Protein AF-0000000077468345 (afdb_homodimer)

pLDDT: mean 98.32, std 1.25, range [89.12, 98.94]

Structure (mmCIF, N/CA/C/O backbone):
data_AF-0000000077468345-model_v1
#
loop_
_entity.id
_entity.type
_entity.pdbx_description
1 polymer 'Metal homeostasis factor ATX1'
#
loop_
_atom_site.group_PDB
_atom_site.id
_atom_site.type_symbol
_atom_site.label_atom_id
_atom_site.label_alt_id
_atom_site.label_comp_id
_atom_site.label_asym_id
_atom_site.label_entity_id
_atom_site.label_seq_id
_atom_site.pdbx_PDB_ins_code
_atom_site.Cartn_x
_atom_site.Cartn_y
_atom_site.Cartn_z
_atom_site.occupancy
_atom_site.B_iso_or_equiv
_atom_site.auth_seq_id
_atom_site.auth_comp_id
_atom_site.auth_asym_id
_atom_site.auth_atom_id
_atom_site.pdbx_PDB_model_num
ATOM 1 N N . MET A 1 1 ? -8.336 -18.734 -19.656 1 89.19 1 MET A N 1
ATOM 2 C CA . MET A 1 1 ? -7.188 -19.359 -19 1 89.19 1 MET A CA 1
ATOM 3 C C . MET A 1 1 ? -6.699 -18.5 -17.844 1 89.19 1 MET A C 1
ATOM 5 O O . MET A 1 1 ? -7.016 -17.312 -17.75 1 89.19 1 MET A O 1
ATOM 9 N N . THR A 1 2 ? -6.125 -19.219 -16.734 1 97.12 2 THR A N 1
ATOM 10 C CA . THR A 1 2 ? -5.656 -18.469 -15.578 1 97.12 2 THR A CA 1
ATOM 11 C C . THR A 1 2 ? -4.133 -18.469 -15.523 1 97.12 2 THR A C 1
ATOM 13 O O . THR A 1 2 ? -3.477 -19.25 -16.203 1 97.12 2 THR A O 1
ATOM 16 N N . HIS A 1 3 ? -3.605 -17.484 -14.898 1 98.75 3 HIS A N 1
ATOM 17 C CA . HIS A 1 3 ? -2.186 -17.391 -14.578 1 98.75 3 HIS A CA 1
ATOM 18 C C . HIS A 1 3 ? -1.956 -17.531 -13.07 1 98.75 3 HIS A C 1
ATOM 20 O O . HIS A 1 3 ? -2.85 -17.234 -12.273 1 98.75 3 HIS A O 1
ATOM 26 N N . THR A 1 4 ? -0.751 -17.984 -12.75 1 98.94 4 THR A N 1
ATOM 27 C CA . THR A 1 4 ? -0.306 -17.969 -11.359 1 98.94 4 THR A CA 1
ATOM 28 C C . THR A 1 4 ? 0.901 -17.047 -11.188 1 98.94 4 THR A C 1
ATOM 30 O O . THR A 1 4 ? 1.918 -17.219 -11.859 1 98.94 4 THR A O 1
ATOM 33 N N . TYR A 1 5 ? 0.759 -16.141 -10.328 1 98.94 5 TYR A N 1
ATOM 34 C CA . TYR A 1 5 ? 1.854 -15.242 -9.969 1 98.94 5 TYR A CA 1
ATOM 35 C C . TYR A 1 5 ? 2.291 -15.469 -8.523 1 98.94 5 TYR A C 1
ATOM 37 O O . TYR A 1 5 ? 1.455 -15.68 -7.645 1 98.94 5 TYR A O 1
ATOM 45 N N . LYS A 1 6 ? 3.588 -15.414 -8.273 1 98.94 6 LYS A N 1
ATOM 46 C CA . LYS A 1 6 ? 4.141 -15.539 -6.926 1 98.94 6 LYS A CA 1
ATOM 47 C C . LYS A 1 6 ? 5.156 -14.438 -6.648 1 98.94 6 LYS A C 1
ATOM 49 O O . LYS A 1 6 ? 6.07 -14.211 -7.445 1 98.94 6 LYS A O 1
ATOM 54 N N . PHE A 1 7 ? 4.957 -13.781 -5.562 1 98.94 7 PHE A N 1
ATOM 55 C CA . PHE A 1 7 ? 5.879 -12.727 -5.164 1 98.94 7 PHE A CA 1
ATOM 56 C C . PHE A 1 7 ? 6.453 -13 -3.781 1 98.94 7 PHE A C 1
ATOM 58 O O . PHE A 1 7 ? 5.734 -13.445 -2.883 1 98.94 7 PHE A O 1
ATOM 65 N N . ASN A 1 8 ? 7.715 -12.781 -3.639 1 98.94 8 ASN A N 1
ATOM 66 C CA . ASN A 1 8 ? 8.328 -12.641 -2.322 1 98.94 8 ASN A CA 1
ATOM 67 C C . ASN A 1 8 ? 8.297 -11.195 -1.841 1 98.94 8 ASN A C 1
ATOM 69 O O . ASN A 1 8 ? 8.883 -10.312 -2.469 1 98.94 8 ASN A O 1
ATOM 73 N N . VAL A 1 9 ? 7.52 -10.992 -0.773 1 98.88 9 VAL A N 1
ATOM 74 C CA . VAL A 1 9 ? 7.27 -9.641 -0.282 1 98.88 9 VAL A CA 1
ATOM 75 C C . VAL A 1 9 ? 7.695 -9.531 1.181 1 98.88 9 VAL A C 1
ATOM 77 O O . VAL A 1 9 ? 7.375 -10.406 1.99 1 98.88 9 VAL A O 1
ATOM 80 N N . ALA A 1 10 ? 8.5 -8.5 1.511 1 98.5 10 ALA A N 1
ATOM 81 C CA . ALA A 1 10 ? 8.898 -8.281 2.896 1 98.5 10 ALA A CA 1
ATOM 82 C C . ALA A 1 10 ? 7.73 -7.781 3.738 1 98.5 10 ALA A C 1
ATOM 84 O O . ALA A 1 10 ? 7.191 -6.699 3.488 1 98.5 10 ALA A O 1
ATOM 85 N N . MET A 1 11 ? 7.332 -8.633 4.758 1 97.25 11 MET A N 1
ATOM 86 C CA . MET A 1 11 ? 6.281 -8.289 5.707 1 97.25 11 MET A CA 1
ATOM 87 C C . MET A 1 11 ? 6.75 -8.516 7.141 1 97.25 11 MET A C 1
ATOM 89 O O . MET A 1 11 ? 7.457 -9.484 7.426 1 97.25 11 MET A O 1
ATOM 93 N N . SER A 1 12 ? 6.332 -7.586 7.961 1 95.44 12 SER A N 1
ATOM 94 C CA . SER A 1 12 ? 6.855 -7.711 9.312 1 95.44 12 SER A CA 1
ATOM 95 C C . SER A 1 12 ? 5.754 -8.094 10.297 1 95.44 12 SER A C 1
ATOM 97 O O . SER A 1 12 ? 6.035 -8.445 11.445 1 95.44 12 SER A O 1
ATOM 99 N N . CYS A 1 13 ? 4.527 -8.086 9.867 1 96.75 13 CYS A N 1
ATOM 100 C CA . CYS A 1 13 ? 3.428 -8.352 10.789 1 96.75 13 CYS A CA 1
ATOM 101 C C . CYS A 1 13 ? 2.162 -8.734 10.023 1 96.75 13 CYS A C 1
ATOM 103 O O . CYS A 1 13 ? 2.139 -8.703 8.797 1 96.75 13 CYS A O 1
ATOM 105 N N . GLY A 1 14 ? 1.103 -9.008 10.891 1 96.56 14 GLY A N 1
ATOM 106 C CA . GLY A 1 14 ? -0.184 -9.336 10.297 1 96.56 14 GLY A CA 1
ATOM 107 C C . GLY A 1 14 ? -0.825 -8.164 9.578 1 96.56 14 GLY A C 1
ATOM 108 O O . GLY A 1 14 ? -1.568 -8.352 8.617 1 96.56 14 GLY A O 1
ATOM 109 N N . GLY A 1 15 ? -0.534 -7.012 10.062 1 96.19 15 GLY A N 1
ATOM 110 C CA . GLY A 1 15 ? -1.03 -5.824 9.391 1 96.19 15 GLY A CA 1
ATOM 111 C C . GLY A 1 15 ? -0.511 -5.676 7.973 1 96.19 15 GLY A C 1
ATOM 112 O O . GLY A 1 15 ? -1.253 -5.285 7.074 1 96.19 15 GLY A O 1
ATOM 113 N N . CYS A 1 16 ? 0.701 -5.992 7.777 1 97 16 CYS A N 1
ATOM 114 C CA . CYS A 1 16 ? 1.317 -5.918 6.457 1 97 16 CYS A CA 1
ATOM 115 C C . CYS A 1 16 ? 0.686 -6.926 5.504 1 97 16 CYS A C 1
ATOM 117 O O . CYS A 1 16 ? 0.331 -6.578 4.375 1 97 16 CYS A O 1
ATOM 119 N N . SER A 1 17 ? 0.569 -8.164 6.02 1 97.88 17 SER A N 1
ATOM 120 C CA . SER A 1 17 ? -0.074 -9.156 5.168 1 97.88 17 SER A CA 1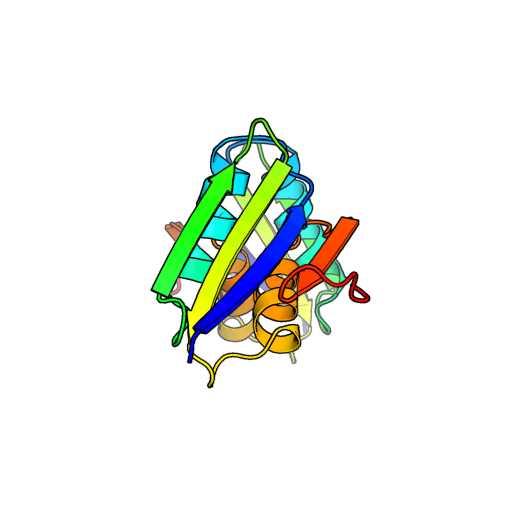
ATOM 121 C C . SER A 1 17 ? -1.534 -8.805 4.906 1 97.88 17 SER A C 1
ATOM 123 O O . SER A 1 17 ? -2.035 -8.984 3.795 1 97.88 17 SER A O 1
ATOM 125 N N . GLY A 1 18 ? -2.189 -8.281 5.906 1 97.56 18 GLY A N 1
ATOM 126 C CA . GLY A 1 18 ? -3.557 -7.816 5.727 1 97.56 18 GLY A CA 1
ATOM 127 C C . GLY A 1 18 ? -3.682 -6.73 4.672 1 97.56 18 GLY A C 1
ATOM 128 O O . GLY A 1 18 ? -4.637 -6.727 3.893 1 97.56 18 GLY A O 1
ATOM 129 N N . ALA A 1 19 ? -2.703 -5.863 4.656 1 97.81 19 ALA A N 1
ATOM 130 C CA . ALA A 1 19 ? -2.672 -4.793 3.662 1 97.81 19 ALA A CA 1
ATOM 131 C C . ALA A 1 19 ? -2.615 -5.359 2.246 1 97.81 19 ALA A C 1
ATOM 133 O O . ALA A 1 19 ? -3.391 -4.949 1.377 1 97.81 19 ALA A O 1
ATOM 134 N N . ILE A 1 20 ? -1.756 -6.305 1.982 1 98.62 20 ILE A N 1
ATOM 135 C CA . ILE A 1 20 ? -1.619 -6.934 0.672 1 98.62 20 ILE A CA 1
ATOM 136 C C . ILE A 1 20 ? -2.922 -7.637 0.298 1 98.62 20 ILE A C 1
ATOM 138 O O . ILE A 1 20 ? -3.396 -7.516 -0.834 1 98.62 20 ILE A O 1
ATOM 142 N N . GLU A 1 21 ? -3.523 -8.32 1.262 1 98.69 21 GLU A N 1
ATOM 143 C CA . GLU A 1 21 ? -4.785 -9 0.995 1 98.69 21 GLU A CA 1
ATOM 144 C C . GLU A 1 21 ? -5.879 -8.008 0.602 1 98.69 21 GLU A C 1
ATOM 146 O O . GLU A 1 21 ? -6.648 -8.266 -0.328 1 98.69 21 GLU A O 1
ATOM 151 N N . ARG A 1 22 ? -5.953 -6.93 1.29 1 98 22 ARG A N 1
ATOM 152 C CA . ARG A 1 22 ? -6.984 -5.934 1.011 1 98 22 ARG A CA 1
ATOM 153 C C . ARG A 1 22 ? -6.832 -5.367 -0.396 1 98 22 ARG A C 1
ATOM 155 O O . ARG A 1 22 ? -7.824 -5.137 -1.09 1 98 22 ARG A O 1
ATOM 162 N N . VAL A 1 23 ? -5.609 -5.113 -0.832 1 98.5 23 VAL A N 1
ATOM 163 C CA . VAL A 1 23 ? -5.391 -4.574 -2.168 1 98.5 23 VAL A CA 1
ATOM 164 C C . VAL A 1 23 ? -5.719 -5.633 -3.217 1 98.5 23 VAL A C 1
ATOM 166 O O . VAL A 1 23 ? -6.289 -5.32 -4.266 1 98.5 23 VAL A O 1
ATOM 169 N N . LEU A 1 24 ? -5.398 -6.918 -2.957 1 98.81 24 LEU A N 1
ATOM 170 C CA . LEU A 1 24 ? -5.672 -7.992 -3.904 1 98.81 24 LEU A CA 1
ATOM 171 C C . LEU A 1 24 ? -7.172 -8.266 -4 1 98.81 24 LEU A C 1
ATOM 173 O O . LEU A 1 24 ? -7.68 -8.586 -5.074 1 98.81 24 LEU A O 1
ATOM 177 N N . LYS A 1 25 ? -7.824 -8.117 -2.848 1 98.31 25 LYS A N 1
ATOM 178 C CA . LYS A 1 25 ? -9.266 -8.359 -2.797 1 98.31 25 LYS A CA 1
ATOM 179 C C . LYS A 1 25 ? -10.016 -7.398 -3.717 1 98.31 25 LYS A C 1
ATOM 181 O O . LYS A 1 25 ? -11.055 -7.746 -4.27 1 98.31 25 LYS A O 1
ATOM 186 N N . LYS A 1 26 ? -9.445 -6.25 -3.967 1 97.75 26 LYS A N 1
ATOM 187 C CA . LYS A 1 26 ? -10.102 -5.211 -4.758 1 97.75 26 LYS A CA 1
ATOM 188 C C . LYS A 1 26 ? -9.648 -5.262 -6.211 1 97.75 26 LYS A C 1
ATOM 190 O O . LYS A 1 26 ? -10.164 -4.52 -7.055 1 97.75 26 LYS A O 1
ATOM 195 N N . LEU A 1 27 ? -8.758 -6.008 -6.52 1 98.5 27 LEU A N 1
ATOM 196 C CA . LEU A 1 27 ? -8.172 -6.027 -7.855 1 98.5 27 LEU A CA 1
ATOM 197 C C . LEU A 1 27 ? -8.953 -6.953 -8.781 1 98.5 27 LEU A C 1
ATOM 199 O O . LEU A 1 27 ? -9.008 -8.164 -8.555 1 98.5 27 LEU A O 1
ATOM 203 N N . GLU A 1 28 ? -9.492 -6.375 -9.82 1 98.56 28 GLU A N 1
ATOM 204 C CA . GLU A 1 28 ? -10.234 -7.156 -10.812 1 98.56 28 GLU A CA 1
ATOM 205 C C . GLU A 1 28 ? -9.336 -8.195 -11.477 1 98.56 28 GLU A C 1
ATOM 207 O O . GLU A 1 28 ? -8.188 -7.906 -11.82 1 98.56 28 GLU A O 1
ATOM 212 N N . GLY A 1 29 ? -9.883 -9.406 -11.664 1 98.81 29 GLY A N 1
ATOM 213 C CA . GLY A 1 29 ? -9.156 -10.461 -12.359 1 98.81 29 GLY A CA 1
ATOM 214 C C . GLY A 1 29 ? -8.445 -11.414 -11.414 1 98.81 29 GLY A C 1
ATOM 215 O O . GLY A 1 29 ? -7.918 -12.438 -11.844 1 98.81 29 GLY A O 1
ATOM 216 N N . VAL A 1 30 ? -8.391 -11.078 -10.117 1 98.94 30 VAL A N 1
ATOM 217 C CA . VAL A 1 30 ? -7.855 -12.023 -9.141 1 98.94 30 VAL A CA 1
ATOM 218 C C . VAL A 1 30 ? -8.891 -13.109 -8.852 1 98.94 30 VAL A C 1
ATOM 220 O O . VAL A 1 30 ? -9.992 -12.812 -8.383 1 98.94 30 VAL A O 1
ATOM 223 N N . GLU A 1 31 ? -8.578 -14.258 -9.086 1 98.81 31 GLU A N 1
ATOM 224 C CA . GLU A 1 31 ? -9.484 -15.375 -8.828 1 98.81 31 GLU A CA 1
ATOM 225 C C . GLU A 1 31 ? 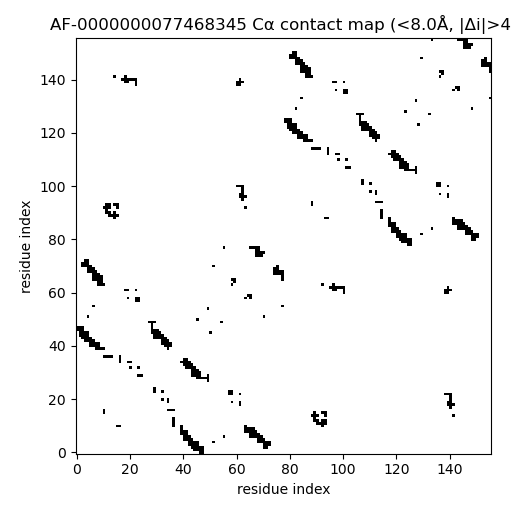-9.328 -15.891 -7.402 1 98.81 31 GLU A C 1
ATOM 227 O O . GLU A 1 31 ? -10.312 -16.266 -6.766 1 98.81 31 GLU A O 1
ATOM 232 N N . SER A 1 32 ? -8.148 -15.984 -6.965 1 98.88 32 SER A N 1
ATOM 233 C CA . SER A 1 32 ? -7.809 -16.344 -5.594 1 98.88 32 SER A CA 1
ATOM 234 C C . SER A 1 32 ? -6.398 -15.883 -5.234 1 98.88 32 SER A C 1
ATOM 236 O O . SER A 1 32 ? -5.617 -15.516 -6.113 1 98.88 32 SER A O 1
ATOM 238 N N . TYR A 1 33 ? -6.168 -15.859 -3.957 1 98.94 33 TYR A N 1
ATOM 239 C CA . TYR A 1 33 ? -4.824 -15.539 -3.498 1 98.94 33 TYR A CA 1
ATOM 240 C C . TYR A 1 33 ? -4.523 -16.219 -2.164 1 98.94 33 TYR A C 1
ATOM 242 O O . TYR A 1 33 ? -5.441 -16.609 -1.445 1 98.94 33 TYR A O 1
ATOM 250 N N . ASN A 1 34 ? -3.232 -16.359 -1.938 1 98.94 34 ASN A N 1
ATOM 251 C CA . ASN A 1 34 ? -2.676 -16.812 -0.667 1 98.94 34 ASN A CA 1
ATOM 252 C C . ASN A 1 34 ? -1.488 -15.953 -0.24 1 98.94 34 ASN A C 1
ATOM 254 O O . ASN A 1 34 ? -0.432 -15.984 -0.874 1 98.94 34 ASN A O 1
ATOM 258 N N . VAL A 1 35 ? -1.729 -15.203 0.826 1 98.94 35 VAL A N 1
ATOM 259 C CA . VAL A 1 35 ? -0.664 -14.383 1.392 1 98.94 35 VAL A CA 1
ATOM 260 C C . VAL A 1 35 ? -0.139 -15.023 2.672 1 98.94 35 VAL A C 1
ATOM 262 O O . VAL A 1 35 ? -0.911 -15.32 3.59 1 98.94 35 VAL A O 1
ATOM 265 N N . SER A 1 36 ? 1.145 -15.203 2.684 1 98.88 36 SER A N 1
ATOM 266 C CA . SER A 1 36 ? 1.735 -15.898 3.822 1 98.88 36 SER A CA 1
ATOM 267 C C . SER A 1 36 ? 2.787 -15.039 4.512 1 98.88 36 SER A C 1
ATOM 269 O O . SER A 1 36 ? 3.85 -14.773 3.945 1 98.88 36 SER A O 1
ATOM 271 N N . LEU A 1 37 ? 2.426 -14.617 5.75 1 98.19 37 LEU A N 1
ATOM 272 C CA . LEU A 1 37 ? 3.402 -13.898 6.559 1 98.19 37 LEU A CA 1
ATOM 273 C C . LEU A 1 37 ? 4.602 -14.781 6.883 1 98.19 37 LEU A C 1
ATOM 275 O O . LEU A 1 37 ? 5.746 -14.344 6.793 1 98.19 37 LEU A O 1
ATOM 279 N N . GLU A 1 38 ? 4.375 -15.984 7.195 1 98.25 38 GLU A N 1
ATOM 280 C CA . GLU A 1 38 ? 5.41 -16.953 7.566 1 98.25 38 GLU A CA 1
ATOM 281 C C . GLU A 1 38 ? 6.41 -17.141 6.43 1 98.25 38 GLU A C 1
ATOM 283 O O . GLU A 1 38 ? 7.621 -17.109 6.648 1 98.25 38 GLU A O 1
ATOM 288 N N . ASN A 1 39 ? 5.871 -17.234 5.242 1 98.69 39 ASN A N 1
ATOM 289 C CA . ASN A 1 39 ? 6.723 -17.547 4.098 1 98.69 39 ASN A CA 1
ATOM 290 C C . ASN A 1 39 ? 7.105 -16.281 3.336 1 98.69 39 ASN A C 1
ATOM 292 O O . ASN A 1 39 ? 7.871 -16.328 2.371 1 98.69 39 ASN A O 1
ATOM 296 N N . GLN A 1 40 ? 6.535 -15.172 3.762 1 98.81 40 GLN A N 1
ATOM 297 C CA . GLN A 1 40 ? 6.801 -13.883 3.141 1 98.81 40 GLN A CA 1
ATOM 298 C C . GLN A 1 40 ? 6.449 -13.898 1.656 1 98.81 40 GLN A C 1
ATOM 300 O O . GLN A 1 40 ? 7.219 -13.414 0.825 1 98.81 40 GLN A O 1
ATOM 305 N N . THR A 1 41 ? 5.293 -14.555 1.354 1 98.94 41 THR A N 1
ATOM 306 C CA . THR A 1 41 ? 4.906 -14.688 -0.047 1 98.94 41 THR A CA 1
ATOM 307 C C . THR A 1 41 ? 3.457 -14.25 -0.252 1 98.94 41 THR A C 1
ATOM 309 O O . THR A 1 41 ? 2.666 -14.242 0.694 1 98.94 41 THR A O 1
ATOM 312 N N . ALA A 1 42 ? 3.197 -13.828 -1.47 1 98.94 42 ALA A N 1
ATOM 313 C CA . ALA A 1 42 ? 1.853 -13.672 -2.02 1 98.94 42 ALA A CA 1
ATOM 314 C C . ALA A 1 42 ? 1.701 -14.445 -3.326 1 98.94 42 ALA A C 1
ATOM 316 O O . ALA A 1 42 ? 2.418 -14.188 -4.293 1 98.94 42 ALA A O 1
ATOM 317 N N . GLU A 1 43 ? 0.809 -15.406 -3.338 1 98.94 43 GLU A N 1
ATOM 318 C CA . GLU A 1 43 ? 0.49 -16.188 -4.531 1 98.94 43 GLU A CA 1
ATOM 319 C C . GLU A 1 43 ? -0.901 -15.844 -5.055 1 98.94 43 GLU A C 1
ATOM 321 O O . GLU A 1 43 ? -1.872 -15.836 -4.297 1 98.94 43 GLU A O 1
ATOM 326 N N . ILE A 1 44 ? -0.942 -15.617 -6.316 1 98.94 44 ILE A N 1
ATOM 327 C CA . ILE A 1 44 ? -2.176 -15.117 -6.914 1 98.94 44 ILE A CA 1
ATOM 328 C C . ILE A 1 44 ? -2.555 -15.992 -8.109 1 98.94 44 ILE A C 1
ATOM 330 O O . ILE A 1 44 ? -1.712 -16.297 -8.961 1 98.94 44 ILE A O 1
ATOM 334 N N . VAL A 1 45 ? -3.752 -16.469 -8.141 1 98.94 45 VAL A N 1
ATOM 335 C CA . VAL A 1 45 ? -4.359 -17 -9.359 1 98.94 45 VAL A CA 1
ATOM 336 C C . VAL A 1 45 ? -5.125 -15.883 -10.078 1 98.94 45 VAL A C 1
ATOM 338 O O . VAL A 1 45 ? -6.047 -15.289 -9.516 1 98.94 45 VAL A O 1
ATOM 341 N N . ALA A 1 46 ? -4.723 -15.633 -11.273 1 98.88 46 ALA A N 1
ATOM 342 C CA . ALA A 1 46 ? -5.207 -14.469 -12.016 1 98.88 46 ALA A CA 1
ATOM 343 C C . ALA A 1 46 ? -5.895 -14.883 -13.305 1 98.88 46 ALA A C 1
ATOM 345 O O . ALA A 1 46 ? -5.445 -15.805 -13.992 1 98.88 46 ALA A O 1
ATOM 346 N N . ALA A 1 47 ? -6.984 -14.188 -13.602 1 98.88 47 ALA A N 1
ATOM 347 C CA . ALA A 1 47 ? -7.594 -14.336 -14.922 1 98.88 47 ALA A CA 1
ATOM 348 C C . ALA A 1 47 ? -6.605 -13.953 -16.031 1 98.88 47 ALA A C 1
ATOM 350 O O . ALA A 1 47 ? -5.656 -13.211 -15.789 1 98.88 47 ALA A O 1
ATOM 351 N N . ASP A 1 48 ? -6.852 -14.5 -17.25 1 98.19 48 ASP A N 1
ATOM 352 C CA . ASP A 1 48 ? -5.973 -14.258 -18.391 1 98.19 48 ASP A CA 1
ATOM 353 C C . ASP A 1 48 ? -5.824 -12.766 -18.672 1 98.19 48 ASP A C 1
ATOM 355 O O . ASP A 1 48 ? -4.77 -12.32 -19.125 1 98.19 48 ASP A O 1
ATOM 359 N N . SER A 1 49 ? -6.777 -12.008 -18.312 1 98.25 49 SER A N 1
ATOM 360 C CA . SER A 1 49 ? -6.82 -10.578 -18.625 1 98.25 49 SER A CA 1
ATOM 361 C C . SER A 1 49 ? -5.988 -9.773 -17.625 1 98.25 49 SER A C 1
ATOM 363 O O . SER A 1 49 ? -5.688 -8.602 -17.859 1 98.25 49 SER A O 1
ATOM 365 N N . LEU A 1 50 ? -5.648 -10.352 -16.516 1 98.75 50 LEU A N 1
ATOM 366 C CA . LEU A 1 50 ? -4.863 -9.672 -15.492 1 98.75 50 LEU A CA 1
ATOM 367 C C . LEU A 1 50 ? -3.387 -10.047 -15.609 1 98.75 50 LEU A C 1
ATOM 369 O O . LEU A 1 50 ? -2.988 -11.141 -15.211 1 98.75 50 LEU A O 1
ATOM 373 N N . ASP A 1 51 ? -2.586 -9.133 -16.047 1 98.62 51 ASP A N 1
ATOM 374 C CA . ASP A 1 51 ? -1.207 -9.492 -16.359 1 98.62 51 ASP A CA 1
ATOM 375 C C . ASP A 1 51 ? -0.309 -9.336 -15.125 1 98.62 51 ASP A C 1
ATOM 377 O O . ASP A 1 51 ? -0.701 -8.719 -14.141 1 98.62 51 ASP A O 1
ATOM 381 N N . TYR A 1 52 ? 0.862 -9.867 -15.195 1 98.94 52 TYR A N 1
ATOM 382 C CA . TYR A 1 52 ? 1.872 -9.93 -14.148 1 98.94 52 TYR A CA 1
ATOM 383 C C . TYR A 1 52 ? 2.264 -8.531 -13.688 1 98.94 52 TYR A C 1
ATOM 385 O O . TYR A 1 52 ? 2.312 -8.258 -12.484 1 98.94 52 TYR A O 1
ATOM 393 N N . ALA A 1 53 ? 2.539 -7.637 -14.562 1 98.88 53 ALA A N 1
ATOM 394 C CA . ALA A 1 53 ? 3.023 -6.293 -14.258 1 98.88 53 ALA A CA 1
ATOM 395 C C . ALA A 1 53 ? 1.992 -5.508 -13.453 1 98.88 53 ALA A C 1
ATOM 397 O O . ALA A 1 53 ? 2.35 -4.746 -12.555 1 98.88 53 ALA A O 1
ATOM 398 N N . THR A 1 54 ? 0.774 -5.691 -13.75 1 98.88 54 THR A N 1
ATOM 399 C CA . THR A 1 54 ? -0.291 -4.996 -13.031 1 98.88 54 THR A CA 1
ATOM 400 C C . THR A 1 54 ? -0.335 -5.43 -11.57 1 98.88 54 THR A C 1
ATOM 402 O O . THR A 1 54 ? -0.432 -4.59 -10.672 1 98.88 54 THR A O 1
ATOM 405 N N . VAL A 1 55 ? -0.247 -6.762 -11.266 1 98.94 55 VAL A N 1
ATOM 406 C CA . VAL A 1 55 ? -0.289 -7.277 -9.906 1 98.94 55 VAL A CA 1
ATOM 407 C C . VAL A 1 55 ? 0.948 -6.812 -9.141 1 98.94 55 VAL A C 1
ATOM 409 O O . VAL A 1 55 ? 0.847 -6.379 -7.988 1 98.94 55 VAL A O 1
ATOM 412 N N . LEU A 1 56 ? 2.066 -6.867 -9.844 1 98.94 56 LEU A N 1
ATOM 413 C CA . LEU A 1 56 ? 3.305 -6.395 -9.234 1 98.94 56 LEU A CA 1
ATOM 414 C C . LEU A 1 56 ? 3.178 -4.938 -8.805 1 98.94 56 LEU A C 1
ATOM 416 O O . LEU A 1 56 ? 3.502 -4.59 -7.664 1 98.94 56 LEU A O 1
ATOM 420 N N . GLU A 1 57 ? 2.701 -4.129 -9.719 1 98.56 57 GLU A N 1
ATOM 421 C CA . GLU A 1 57 ? 2.562 -2.707 -9.422 1 98.56 57 GLU A CA 1
ATOM 422 C C . GLU A 1 57 ? 1.609 -2.473 -8.258 1 98.56 57 GLU A C 1
ATOM 424 O O . GLU A 1 57 ? 1.87 -1.632 -7.395 1 98.56 57 GLU A O 1
ATOM 429 N N . LYS A 1 58 ? 0.501 -3.25 -8.211 1 98.62 58 LYS A N 1
ATOM 430 C CA . LYS A 1 58 ? -0.476 -3.111 -7.137 1 98.62 58 LYS A CA 1
ATOM 431 C C . LYS A 1 58 ? 0.145 -3.443 -5.781 1 98.62 58 LYS A C 1
ATOM 433 O O . LYS A 1 58 ? -0.115 -2.762 -4.789 1 98.62 58 LYS A O 1
ATOM 438 N N . ILE A 1 59 ? 0.962 -4.398 -5.777 1 98.81 59 ILE A N 1
ATOM 439 C CA . ILE A 1 59 ? 1.606 -4.793 -4.531 1 98.81 59 ILE A CA 1
ATOM 440 C C . ILE A 1 59 ? 2.672 -3.766 -4.152 1 98.81 59 ILE A C 1
ATOM 442 O O . ILE A 1 59 ? 2.775 -3.367 -2.99 1 98.81 59 ILE A O 1
ATOM 446 N N . LYS A 1 60 ? 3.398 -3.266 -5.117 1 98.5 60 LYS A N 1
ATOM 447 C CA . LYS A 1 60 ? 4.422 -2.264 -4.84 1 98.5 60 LYS A CA 1
ATOM 448 C C . LYS A 1 60 ? 3.803 -0.976 -4.305 1 98.5 60 LYS A C 1
ATOM 450 O O . LYS A 1 60 ? 4.402 -0.292 -3.473 1 98.5 60 LYS A O 1
ATOM 455 N N . LYS A 1 61 ? 2.643 -0.746 -4.758 1 97.94 61 LYS A N 1
ATOM 456 C CA . LYS A 1 61 ? 1.959 0.475 -4.344 1 97.94 61 LYS A CA 1
ATOM 457 C C . LYS A 1 61 ? 1.605 0.43 -2.859 1 97.94 61 LYS A C 1
ATOM 459 O O . LYS A 1 61 ? 1.329 1.466 -2.25 1 97.94 61 LYS A O 1
ATOM 464 N N . THR A 1 62 ? 1.626 -0.739 -2.238 1 98.25 62 THR A N 1
ATOM 465 C CA . THR A 1 62 ? 1.391 -0.844 -0.803 1 98.25 62 THR A CA 1
ATOM 466 C C . THR A 1 62 ? 2.578 -0.296 -0.019 1 98.25 62 THR A C 1
ATOM 468 O O . THR A 1 62 ? 2.494 -0.108 1.196 1 98.25 62 THR A O 1
ATOM 471 N N . GLY A 1 63 ? 3.701 -0.054 -0.732 1 98.06 63 GLY A N 1
ATOM 472 C CA . GLY A 1 63 ? 4.898 0.438 -0.07 1 98.06 63 GLY A CA 1
ATOM 473 C C . GLY A 1 63 ? 5.805 -0.672 0.428 1 98.06 63 GLY A C 1
ATOM 474 O O . GLY A 1 63 ? 6.887 -0.409 0.953 1 98.06 63 GLY A O 1
ATOM 475 N N . LYS A 1 64 ? 5.438 -1.897 0.25 1 98.06 64 LYS A N 1
ATOM 476 C CA . LYS A 1 64 ? 6.25 -3.033 0.677 1 98.06 64 LYS A CA 1
ATOM 477 C C . LYS A 1 64 ? 7.293 -3.391 -0.377 1 98.06 64 LYS A C 1
ATOM 479 O O . LYS A 1 64 ? 7.078 -3.172 -1.571 1 98.06 64 LYS A O 1
ATOM 484 N N . THR A 1 65 ? 8.391 -3.877 0.114 1 98.31 65 THR A N 1
ATOM 485 C CA . THR A 1 65 ? 9.469 -4.301 -0.776 1 98.31 65 THR A CA 1
ATOM 486 C C . THR A 1 65 ? 9.156 -5.66 -1.391 1 98.31 65 THR A C 1
ATOM 488 O O . THR A 1 65 ? 8.875 -6.621 -0.673 1 98.31 65 THR A O 1
ATOM 491 N N . VAL A 1 66 ? 9.086 -5.719 -2.703 1 98.81 66 VAL A N 1
ATOM 492 C CA . VAL A 1 66 ? 8.992 -6.98 -3.426 1 98.81 66 VAL A CA 1
ATOM 493 C C . VAL A 1 66 ? 10.383 -7.465 -3.812 1 98.81 66 VAL A C 1
ATOM 495 O O . VAL A 1 66 ? 11.102 -6.785 -4.551 1 98.81 66 VAL A O 1
ATOM 498 N N . LYS A 1 67 ? 10.75 -8.617 -3.314 1 98.88 67 LYS A N 1
ATOM 499 C CA . LYS A 1 67 ? 12.117 -9.102 -3.457 1 98.88 67 LYS A CA 1
ATOM 500 C C . LYS A 1 67 ? 12.297 -9.883 -4.754 1 98.88 67 LYS A C 1
ATOM 502 O O . LYS A 1 67 ? 13.359 -9.836 -5.379 1 98.88 67 LYS A O 1
ATOM 507 N N . SER A 1 68 ? 11.273 -10.672 -5.141 1 98.94 68 SER A N 1
ATOM 508 C CA . SER A 1 68 ? 11.297 -11.461 -6.367 1 98.94 68 SER A CA 1
ATOM 509 C C . SER A 1 68 ? 9.883 -11.836 -6.809 1 98.94 68 SER A C 1
ATOM 511 O O . SER A 1 68 ? 8.93 -11.688 -6.047 1 98.94 68 SER A O 1
ATOM 513 N N . GLY A 1 69 ? 9.805 -12.227 -8.055 1 98.94 69 GLY A N 1
ATOM 514 C CA . GLY A 1 69 ? 8.516 -12.617 -8.602 1 98.94 69 GLY A CA 1
ATOM 515 C C . GLY A 1 69 ? 8.617 -13.695 -9.664 1 98.94 69 GLY A C 1
ATOM 516 O O . GLY A 1 69 ? 9.672 -13.867 -10.281 1 98.94 69 GLY A O 1
ATOM 517 N N . GLU A 1 70 ? 7.523 -14.438 -9.812 1 98.94 70 GLU A N 1
ATOM 518 C CA . GLU A 1 70 ? 7.371 -15.477 -10.828 1 98.94 70 GLU A CA 1
ATOM 519 C C . GLU A 1 70 ? 5.992 -15.406 -11.477 1 98.94 70 GLU A C 1
ATOM 521 O O . GLU A 1 70 ? 4.996 -15.109 -10.812 1 98.94 70 GLU A O 1
ATOM 526 N N . ALA A 1 71 ? 6.016 -15.719 -12.766 1 98.88 71 ALA A N 1
ATOM 527 C CA . ALA A 1 71 ? 4.77 -15.922 -13.5 1 98.88 71 ALA A CA 1
ATOM 528 C C . ALA A 1 71 ? 4.73 -17.297 -14.141 1 98.88 71 ALA A C 1
ATOM 530 O O . ALA A 1 71 ? 5.598 -17.641 -14.953 1 98.88 71 ALA A O 1
ATOM 531 N N . ASP A 1 72 ? 3.703 -18.062 -13.727 1 98.69 72 ASP A N 1
ATOM 532 C CA . ASP A 1 72 ? 3.539 -19.406 -14.273 1 98.69 72 ASP A CA 1
ATOM 533 C C . ASP A 1 72 ? 4.848 -20.188 -14.219 1 98.69 72 ASP A C 1
ATOM 535 O O . ASP A 1 72 ? 5.223 -20.859 -15.18 1 98.69 72 ASP A O 1
ATOM 539 N N . GLY A 1 73 ? 5.496 -19.969 -13.117 1 98.56 73 GLY A N 1
ATOM 540 C CA . GLY A 1 73 ? 6.688 -20.766 -12.844 1 98.56 73 GLY A CA 1
ATOM 541 C C . GLY A 1 73 ? 7.949 -20.172 -13.43 1 98.56 73 GLY A C 1
ATOM 542 O O . GLY A 1 73 ? 9.047 -20.703 -13.25 1 98.56 73 GLY A O 1
ATOM 543 N N . GLU A 1 74 ? 7.871 -19.062 -14.102 1 98.75 74 GLU A N 1
ATOM 544 C CA . GLU A 1 74 ? 9.039 -18.438 -14.703 1 98.75 74 GLU A CA 1
ATOM 545 C C . GLU A 1 74 ? 9.414 -17.156 -13.953 1 98.75 74 GLU A C 1
ATOM 547 O O . GLU A 1 74 ? 8.562 -16.297 -13.711 1 98.75 74 GLU A O 1
ATOM 552 N N . VAL A 1 75 ? 10.727 -17.062 -13.656 1 98.69 75 VAL A N 1
ATOM 553 C CA . VAL A 1 75 ? 11.227 -15.891 -12.938 1 98.69 75 VAL A CA 1
ATOM 554 C C . VAL A 1 75 ? 11.016 -14.633 -13.773 1 98.69 75 VAL A C 1
ATOM 556 O O . VAL A 1 75 ? 11.289 -14.625 -14.977 1 98.69 75 VAL A O 1
ATOM 559 N N . LYS A 1 76 ? 10.422 -13.656 -13.102 1 98.81 76 LYS A N 1
ATOM 560 C CA . LYS A 1 76 ? 10.188 -12.375 -13.766 1 98.81 76 LYS A CA 1
ATOM 561 C C . LYS A 1 76 ? 10.867 -11.234 -13.023 1 98.81 76 LYS A C 1
ATOM 563 O O . LYS A 1 76 ? 11.141 -11.344 -11.82 1 98.81 76 LYS 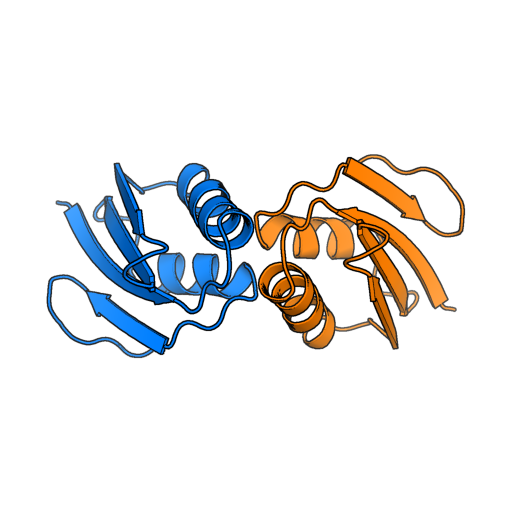A O 1
ATOM 568 N N . GLU A 1 77 ? 11.18 -10.219 -13.68 1 98.19 77 GLU A N 1
ATOM 569 C CA . GLU A 1 77 ? 11.758 -9.031 -13.062 1 98.19 77 GLU A CA 1
ATOM 570 C C . GLU A 1 77 ? 10.75 -8.344 -12.141 1 98.19 77 GLU A C 1
ATOM 572 O O . GLU A 1 77 ? 9.562 -8.266 -12.453 1 98.19 77 GLU A O 1
ATOM 577 N N . VAL A 1 78 ? 11.289 -7.77 -11.047 1 97.88 78 VAL A N 1
ATOM 578 C CA . VAL A 1 78 ? 10.445 -7.012 -10.133 1 97.88 78 VAL A CA 1
ATOM 579 C C . VAL A 1 78 ? 10.859 -5.539 -10.156 1 97.88 78 VAL A C 1
ATOM 581 O O . VAL A 1 78 ? 12 -5.211 -10.469 1 97.88 78 VAL A O 1
ATOM 584 N N . MET B 1 1 ? 2.322 28.281 -1.314 1 89.12 1 MET B N 1
ATOM 585 C CA . MET B 1 1 ? 1.76 28 0.002 1 89.12 1 MET B CA 1
ATOM 586 C C . MET B 1 1 ? 1.708 26.5 0.254 1 89.12 1 MET B C 1
ATOM 588 O O . MET B 1 1 ? 1.8 25.703 -0.684 1 89.12 1 ME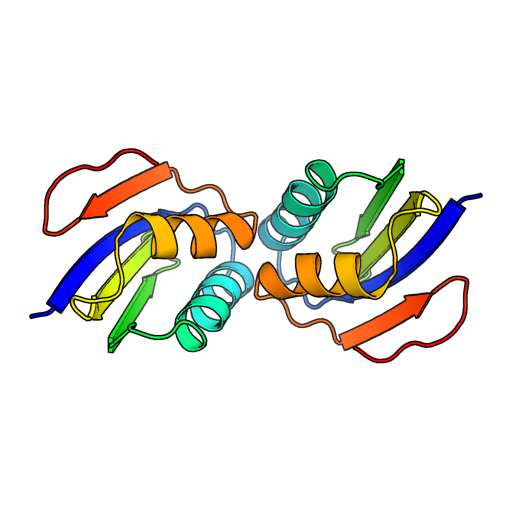T B O 1
ATOM 592 N N . THR B 1 2 ? 1.853 26.094 1.606 1 97 2 THR B N 1
ATOM 593 C CA . THR B 1 2 ? 1.831 24.672 1.918 1 97 2 THR B CA 1
ATOM 594 C C . THR B 1 2 ? 0.545 24.297 2.648 1 97 2 THR B C 1
ATOM 596 O O . THR B 1 2 ? -0.172 25.156 3.143 1 97 2 THR B O 1
ATOM 599 N N . HIS B 1 3 ? 0.2 23.078 2.521 1 98.75 3 HIS B N 1
ATOM 600 C CA . HIS B 1 3 ? -0.887 22.484 3.291 1 98.75 3 HIS B CA 1
ATOM 601 C C . HIS B 1 3 ? -0.356 21.469 4.305 1 98.75 3 HIS B C 1
ATOM 603 O O . HIS B 1 3 ? 0.722 20.906 4.113 1 98.75 3 HIS B O 1
ATOM 609 N N . THR B 1 4 ? -1.142 21.297 5.352 1 98.94 4 THR B N 1
ATOM 610 C CA . THR B 1 4 ? -0.881 20.219 6.301 1 98.94 4 THR B CA 1
ATOM 611 C C . THR B 1 4 ? -2.031 19.219 6.309 1 98.94 4 THR B C 1
ATOM 613 O O . THR B 1 4 ? -3.184 19.578 6.535 1 98.94 4 THR B O 1
ATOM 616 N N . TYR B 1 5 ? -1.703 18.016 6.051 1 98.94 5 TYR B N 1
ATOM 617 C CA . TYR B 1 5 ? -2.664 16.922 6.121 1 98.94 5 TYR B CA 1
ATOM 618 C C . TYR B 1 5 ? -2.32 15.969 7.254 1 98.94 5 TYR B C 1
ATOM 620 O O . TYR B 1 5 ? -1.147 15.664 7.488 1 98.94 5 TYR B O 1
ATOM 628 N N . LYS B 1 6 ? -3.328 15.484 7.953 1 98.94 6 LYS B N 1
ATOM 629 C CA . LYS B 1 6 ? -3.15 14.5 9.016 1 98.94 6 LYS B CA 1
ATOM 630 C C . LYS B 1 6 ? -4.129 13.336 8.867 1 98.94 6 LYS B C 1
ATOM 632 O O . LYS B 1 6 ? -5.332 13.555 8.703 1 98.94 6 LYS B O 1
ATOM 637 N N . PHE B 1 7 ? -3.588 12.164 8.891 1 98.94 7 PHE B N 1
ATOM 638 C CA . PHE B 1 7 ? -4.418 10.969 8.789 1 98.94 7 PHE B CA 1
ATOM 639 C C . PHE B 1 7 ? -4.211 10.062 9.992 1 98.94 7 PHE B C 1
ATOM 641 O O . PHE B 1 7 ? -3.084 9.883 10.461 1 98.94 7 PHE B O 1
ATOM 648 N N . ASN B 1 8 ? -5.289 9.555 10.492 1 98.94 8 ASN B N 1
ATOM 649 C CA . ASN B 1 8 ? -5.234 8.398 11.391 1 98.94 8 ASN B CA 1
ATOM 650 C C . ASN B 1 8 ? -5.285 7.086 10.617 1 98.94 8 ASN B C 1
ATOM 652 O O . ASN B 1 8 ? -6.27 6.797 9.938 1 98.94 8 ASN B O 1
ATOM 656 N N . VAL B 1 9 ? -4.152 6.359 10.695 1 98.88 9 VAL B N 1
ATOM 657 C CA . VAL B 1 9 ? -3.992 5.148 9.891 1 98.88 9 VAL B CA 1
ATOM 658 C C . VAL B 1 9 ? -3.699 3.959 10.805 1 98.88 9 VAL B C 1
ATOM 660 O O . VAL B 1 9 ? -2.865 4.051 11.703 1 98.88 9 VAL B O 1
ATOM 663 N N . ALA B 1 10 ? -4.457 2.861 10.617 1 98.5 10 ALA B N 1
ATOM 664 C CA . ALA B 1 10 ? -4.207 1.652 11.398 1 98.5 10 ALA B CA 1
ATOM 665 C C . ALA B 1 10 ? -2.91 0.974 10.961 1 98.5 10 ALA B C 1
ATOM 667 O O . ALA B 1 10 ? -2.789 0.537 9.812 1 98.5 10 ALA B O 1
ATOM 668 N N . MET B 1 11 ? -1.931 0.922 11.914 1 97.31 11 MET B N 1
ATOM 669 C CA . MET B 1 11 ? -0.656 0.242 11.703 1 97.31 11 MET B CA 1
ATOM 670 C C . MET B 1 11 ? -0.347 -0.708 12.852 1 97.31 11 MET B C 1
ATOM 672 O O . MET B 1 11 ? -0.624 -0.395 14.016 1 97.31 11 MET B O 1
ATOM 676 N N . SER B 1 12 ? 0.201 -1.813 12.453 1 95.38 12 SER B N 1
ATOM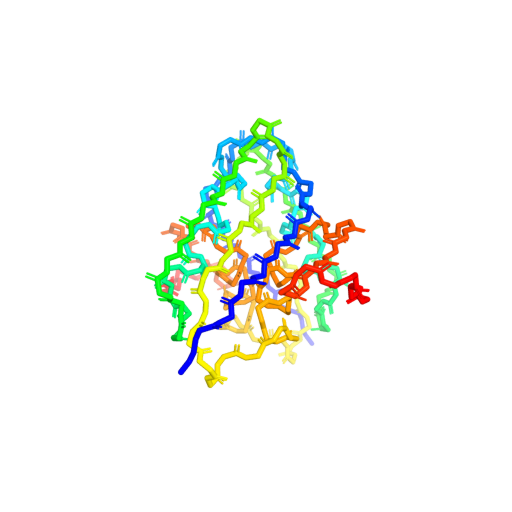 677 C CA . SER B 1 12 ? 0.407 -2.787 13.516 1 95.38 12 SER B CA 1
ATOM 678 C C . SER B 1 12 ? 1.892 -2.984 13.805 1 95.38 12 SER B C 1
ATOM 680 O O . SER B 1 12 ? 2.258 -3.602 14.812 1 95.38 12 SER B O 1
ATOM 682 N N . CYS B 1 13 ? 2.748 -2.426 13.008 1 96.75 13 CYS B N 1
ATOM 683 C CA . CYS B 1 13 ? 4.18 -2.658 13.188 1 96.75 13 CYS B CA 1
ATOM 684 C C . CYS B 1 13 ? 4.996 -1.603 12.453 1 96.75 13 CYS B C 1
ATOM 686 O O . CYS B 1 13 ? 4.438 -0.758 11.75 1 96.75 13 CYS B O 1
ATOM 688 N N . GLY B 1 14 ? 6.355 -1.8 12.625 1 96.5 14 GLY B N 1
ATOM 689 C CA . GLY B 1 14 ? 7.258 -0.887 11.938 1 96.5 14 GLY B CA 1
ATOM 690 C C . GLY B 1 14 ? 7.23 -1.045 10.43 1 96.5 14 GLY B C 1
ATOM 691 O O . GLY B 1 14 ? 7.461 -0.082 9.695 1 96.5 14 GLY B O 1
ATOM 692 N N . GLY B 1 15 ? 6.973 -2.223 10.023 1 96.25 15 GLY B N 1
ATOM 693 C CA . GLY B 1 15 ? 6.84 -2.455 8.594 1 96.25 15 GLY B CA 1
ATOM 694 C C . GLY B 1 15 ? 5.703 -1.669 7.961 1 96.25 15 GLY B C 1
ATOM 695 O O . GLY B 1 15 ? 5.844 -1.144 6.855 1 96.25 15 GLY B O 1
ATOM 696 N N . CYS B 1 16 ? 4.625 -1.557 8.625 1 97 16 CYS B N 1
ATOM 697 C CA . CYS B 1 16 ? 3.469 -0.811 8.148 1 97 16 CYS B CA 1
ATOM 698 C C . CYS B 1 16 ? 3.781 0.677 8.047 1 97 16 CYS B C 1
ATOM 700 O O . CYS B 1 16 ? 3.494 1.311 7.031 1 97 16 CYS B O 1
ATOM 702 N N . SER B 1 17 ? 4.379 1.169 9.148 1 97.88 17 SER B N 1
ATOM 703 C CA . SER B 1 17 ? 4.742 2.582 9.086 1 97.88 17 SER B CA 1
ATOM 704 C C . SER B 1 17 ? 5.805 2.838 8.023 1 97.88 17 SER B C 1
ATOM 706 O O . SER B 1 17 ? 5.758 3.852 7.328 1 97.88 17 SER B O 1
ATOM 708 N N . GLY B 1 18 ? 6.73 1.915 7.898 1 97.56 18 GLY B N 1
ATOM 709 C CA . GLY B 1 18 ? 7.723 2.02 6.84 1 97.56 18 GLY B CA 1
ATOM 710 C C . GLY B 1 18 ? 7.113 2.053 5.449 1 97.56 18 GLY B C 1
ATOM 711 O O . GLY B 1 18 ? 7.574 2.801 4.586 1 97.56 18 GLY B O 1
ATOM 712 N N . ALA B 1 19 ? 6.082 1.271 5.27 1 97.81 19 ALA B N 1
ATOM 713 C CA . ALA B 1 19 ? 5.371 1.239 3.996 1 97.81 19 ALA B CA 1
ATOM 714 C C . ALA B 1 19 ? 4.785 2.607 3.66 1 97.81 19 ALA B C 1
ATOM 716 O O . ALA B 1 19 ? 4.961 3.107 2.547 1 97.81 19 ALA B O 1
ATOM 717 N N . ILE B 1 20 ? 4.109 3.246 4.586 1 98.62 20 ILE B N 1
ATOM 718 C CA . ILE B 1 20 ? 3.514 4.562 4.383 1 98.62 20 ILE B CA 1
ATOM 719 C C . ILE B 1 20 ? 4.609 5.582 4.074 1 98.62 20 ILE B C 1
ATOM 721 O O . ILE B 1 20 ? 4.469 6.398 3.162 1 98.62 20 ILE B O 1
ATOM 725 N N . GLU B 1 21 ? 5.727 5.496 4.797 1 98.69 21 GLU B N 1
ATOM 726 C CA . GLU B 1 21 ? 6.832 6.418 4.551 1 98.69 21 GLU B CA 1
ATOM 727 C C . GLU B 1 21 ? 7.379 6.258 3.137 1 98.69 21 GLU B C 1
ATOM 729 O O . GLU B 1 21 ? 7.664 7.246 2.459 1 98.69 21 GLU B O 1
ATOM 734 N N . ARG B 1 22 ? 7.543 5.055 2.732 1 98.06 22 ARG B N 1
ATOM 735 C CA . ARG B 1 22 ? 8.094 4.797 1.405 1 98.06 22 ARG B CA 1
ATOM 736 C C . ARG B 1 22 ? 7.188 5.367 0.318 1 98.06 22 ARG B C 1
ATOM 738 O O . ARG B 1 22 ? 7.668 5.914 -0.675 1 98.06 22 ARG B O 1
ATOM 745 N N . VAL B 1 23 ? 5.883 5.246 0.455 1 98.44 23 VAL B N 1
ATOM 746 C CA . VAL B 1 23 ? 4.953 5.77 -0.541 1 98.44 23 VAL B CA 1
ATOM 747 C C . VAL B 1 23 ? 4.973 7.297 -0.513 1 98.44 23 VAL B C 1
ATOM 749 O O . VAL B 1 23 ? 4.91 7.941 -1.561 1 98.44 23 VAL B O 1
ATOM 752 N N . LEU B 1 24 ? 5.086 7.906 0.687 1 98.81 24 LEU B N 1
ATOM 753 C CA . LEU B 1 24 ? 5.105 9.359 0.809 1 98.81 24 LEU B CA 1
ATOM 754 C C . LEU B 1 24 ? 6.406 9.938 0.257 1 98.81 24 LEU B C 1
ATOM 756 O O . LEU B 1 24 ? 6.41 11.016 -0.331 1 98.81 24 LEU B O 1
ATOM 760 N N . LYS B 1 25 ? 7.477 9.164 0.459 1 98.31 25 LYS B N 1
ATOM 761 C CA . LYS B 1 25 ? 8.789 9.602 -0.014 1 98.31 25 LYS B CA 1
ATOM 762 C C . LYS B 1 25 ? 8.797 9.758 -1.531 1 98.31 25 LYS B C 1
ATOM 764 O O . LYS B 1 25 ? 9.516 10.602 -2.068 1 98.31 25 LYS B O 1
ATOM 769 N N . LYS B 1 26 ? 7.957 9.031 -2.203 1 97.75 26 LYS B N 1
ATOM 770 C CA . LYS B 1 26 ? 7.934 9.016 -3.664 1 97.75 26 LYS B CA 1
ATOM 771 C C . LYS B 1 26 ? 6.879 9.977 -4.203 1 97.75 26 LYS B C 1
ATOM 773 O O . LYS B 1 26 ? 6.777 10.18 -5.414 1 97.75 26 LYS B O 1
ATOM 778 N N . LEU B 1 27 ? 6.129 10.508 -3.428 1 98.5 27 LEU B N 1
ATOM 779 C CA . LEU B 1 27 ? 5.008 11.328 -3.857 1 98.5 27 LEU B CA 1
ATOM 780 C C . LEU B 1 27 ? 5.445 12.773 -4.07 1 98.5 27 LEU B C 1
ATOM 782 O O . LEU B 1 27 ? 5.863 13.445 -3.125 1 98.5 27 LEU B O 1
ATOM 786 N N . GLU B 1 28 ? 5.289 13.227 -5.297 1 98.56 28 GLU B N 1
ATOM 787 C CA . GLU B 1 28 ? 5.633 14.602 -5.621 1 98.56 28 GLU B CA 1
ATOM 788 C C . GLU B 1 28 ? 4.773 15.586 -4.832 1 98.56 28 GLU B C 1
ATOM 790 O O . GLU B 1 28 ? 3.564 15.391 -4.691 1 98.56 28 GLU B O 1
ATOM 795 N N . GLY B 1 29 ? 5.418 16.672 -4.332 1 98.81 29 GLY B N 1
ATOM 796 C CA . GLY B 1 29 ? 4.691 17.719 -3.633 1 98.81 29 GLY B CA 1
ATOM 797 C C . GLY B 1 29 ? 4.707 17.562 -2.125 1 98.81 29 GLY B C 1
ATOM 798 O O . GLY B 1 29 ? 4.266 18.438 -1.392 1 98.81 29 GLY B O 1
ATOM 799 N N . VAL B 1 30 ? 5.203 16.406 -1.628 1 98.94 30 VAL B N 1
ATOM 800 C CA . VAL B 1 30 ? 5.391 16.25 -0.19 1 98.94 30 VAL B CA 1
ATOM 801 C C . VAL B 1 30 ? 6.645 17 0.253 1 98.94 30 VAL B C 1
ATOM 803 O O . VAL B 1 30 ? 7.75 16.703 -0.209 1 98.94 30 VAL B O 1
ATOM 806 N N . GLU B 1 31 ? 6.5 17.891 1.073 1 98.81 31 GLU B N 1
ATOM 807 C CA . GLU B 1 31 ? 7.641 18.656 1.577 1 98.81 31 GLU B CA 1
ATOM 808 C C . GLU B 1 31 ? 8.281 17.953 2.777 1 98.81 31 GLU B C 1
ATOM 810 O O . GLU B 1 31 ? 9.5 17.969 2.93 1 98.81 31 GLU B O 1
ATOM 815 N N . SER B 1 32 ? 7.473 17.469 3.639 1 98.88 32 SER B N 1
ATOM 816 C CA . SER B 1 32 ? 7.895 16.672 4.785 1 98.88 32 SER B CA 1
ATOM 817 C C . SER B 1 32 ? 6.75 15.805 5.312 1 98.88 32 SER B C 1
ATOM 819 O O . SER B 1 32 ? 5.594 16 4.938 1 98.88 32 SER B O 1
ATOM 821 N N . TYR B 1 33 ? 7.145 14.836 6.086 1 98.94 33 TYR B N 1
ATOM 822 C CA . TYR B 1 33 ? 6.137 14 6.723 1 98.94 33 TYR B CA 1
ATOM 823 C C . TYR B 1 33 ? 6.641 13.461 8.055 1 98.94 33 TYR B C 1
ATOM 825 O O . TYR B 1 33 ? 7.848 13.422 8.305 1 98.94 33 TYR B O 1
ATOM 833 N N . ASN B 1 34 ? 5.664 13.125 8.875 1 98.94 34 ASN B N 1
ATOM 834 C CA . ASN B 1 34 ? 5.871 12.422 10.133 1 98.94 34 ASN B CA 1
ATOM 835 C C . ASN B 1 34 ? 4.867 11.281 10.312 1 98.94 34 ASN B C 1
ATOM 837 O O . ASN B 1 34 ? 3.672 11.523 10.484 1 98.94 34 ASN B O 1
ATOM 841 N N . VAL B 1 35 ? 5.414 10.078 10.25 1 98.94 35 VAL B N 1
ATOM 842 C CA . VAL B 1 35 ? 4.59 8.891 10.469 1 98.94 35 VAL B CA 1
ATOM 843 C C . VAL B 1 35 ? 4.867 8.32 11.859 1 98.94 35 VAL B C 1
ATOM 845 O O . VAL B 1 35 ? 6.02 8.047 12.203 1 98.94 35 VAL B O 1
ATOM 848 N N . SER B 1 36 ? 3.795 8.164 12.578 1 98.88 36 SER B N 1
ATOM 849 C CA . SER B 1 36 ? 3.961 7.711 13.953 1 98.88 36 SER B CA 1
ATOM 850 C C . SER B 1 36 ? 3.195 6.418 14.203 1 98.88 36 SER B C 1
ATOM 852 O O . SER B 1 36 ? 1.963 6.41 14.203 1 98.88 36 SER B O 1
ATOM 854 N N . LEU B 1 37 ? 4.016 5.328 14.398 1 98.25 37 LEU B N 1
ATOM 855 C CA . LEU B 1 37 ? 3.402 4.062 14.781 1 98.25 37 LEU B CA 1
ATOM 856 C C . LEU B 1 37 ? 2.711 4.18 16.141 1 98.25 37 LEU B C 1
ATOM 858 O O . LEU B 1 37 ? 1.591 3.697 16.312 1 98.25 37 LEU B O 1
ATOM 862 N N . GLU B 1 38 ? 3.291 4.828 17.062 1 98.25 38 GLU B N 1
ATOM 863 C CA . GLU B 1 38 ? 2.775 5 18.406 1 98.25 38 GLU B CA 1
ATOM 864 C C . GLU B 1 38 ? 1.434 5.727 18.406 1 98.25 38 GLU B C 1
ATOM 866 O O . GLU B 1 38 ? 0.483 5.293 19.062 1 98.25 38 GLU B O 1
ATOM 871 N N . ASN B 1 39 ? 1.36 6.734 17.578 1 98.69 39 ASN B N 1
ATOM 872 C CA . ASN B 1 39 ? 0.156 7.559 17.562 1 98.69 39 ASN B CA 1
ATOM 873 C C . ASN B 1 39 ? -0.791 7.152 16.438 1 98.69 39 ASN B C 1
ATOM 875 O O . ASN B 1 39 ? -1.884 7.707 16.312 1 98.69 39 ASN B O 1
ATOM 879 N N . GLN B 1 40 ? -0.322 6.23 15.633 1 98.81 40 GLN B N 1
ATOM 880 C CA . GLN B 1 40 ? -1.109 5.734 14.508 1 98.81 40 GLN B CA 1
ATOM 881 C C . GLN B 1 40 ? -1.487 6.867 13.555 1 98.81 40 GLN B C 1
ATOM 883 O O . GLN B 1 40 ? -2.637 6.961 13.117 1 98.81 40 GLN B O 1
ATOM 888 N N . THR B 1 41 ? -0.512 7.773 13.328 1 98.94 41 THR B N 1
ATOM 889 C CA . THR B 1 41 ? -0.801 8.93 12.484 1 98.94 41 THR B CA 1
ATOM 890 C C . THR B 1 41 ? 0.256 9.086 11.398 1 98.94 41 THR B C 1
ATOM 892 O O . THR B 1 41 ? 1.375 8.586 11.531 1 98.94 41 THR B O 1
ATOM 895 N N . ALA B 1 42 ? -0.18 9.703 10.32 1 98.94 42 ALA B N 1
ATOM 896 C CA . ALA B 1 42 ? 0.689 10.266 9.289 1 98.94 42 ALA B CA 1
ATOM 897 C C . ALA B 1 42 ? 0.378 11.742 9.062 1 98.94 42 ALA B C 1
ATOM 899 O O . ALA B 1 42 ? -0.744 12.094 8.688 1 98.94 42 ALA B O 1
ATOM 900 N N . GLU B 1 43 ? 1.344 12.602 9.328 1 98.94 43 GLU B N 1
ATOM 901 C CA . GLU B 1 43 ? 1.226 14.031 9.086 1 98.94 43 GLU B CA 1
ATOM 902 C C . GLU B 1 43 ? 2.105 14.477 7.918 1 98.94 43 GLU B C 1
ATOM 904 O O . GLU B 1 43 ? 3.293 14.141 7.871 1 98.94 43 GLU B O 1
ATOM 909 N N . ILE B 1 44 ? 1.518 15.203 7.059 1 98.94 44 ILE B N 1
ATOM 910 C CA . ILE B 1 44 ? 2.197 15.555 5.816 1 98.94 44 ILE B CA 1
ATOM 911 C C . ILE B 1 44 ? 2.152 17.062 5.613 1 98.94 44 ILE B C 1
ATOM 913 O O . ILE B 1 44 ? 1.099 17.688 5.766 1 98.94 44 ILE B O 1
ATOM 917 N N . VAL B 1 45 ? 3.262 17.672 5.371 1 98.94 45 VAL B N 1
ATOM 918 C CA . VAL B 1 45 ? 3.334 19.016 4.812 1 98.94 45 VAL B CA 1
ATOM 919 C C . VAL B 1 45 ? 3.418 18.938 3.289 1 98.94 45 VAL B C 1
ATOM 921 O O . VAL B 1 45 ? 4.348 18.344 2.742 1 98.94 45 VAL B O 1
ATOM 924 N N . ALA B 1 46 ? 2.453 19.516 2.652 1 98.88 46 ALA B N 1
ATOM 925 C CA . ALA B 1 46 ? 2.275 19.344 1.212 1 98.88 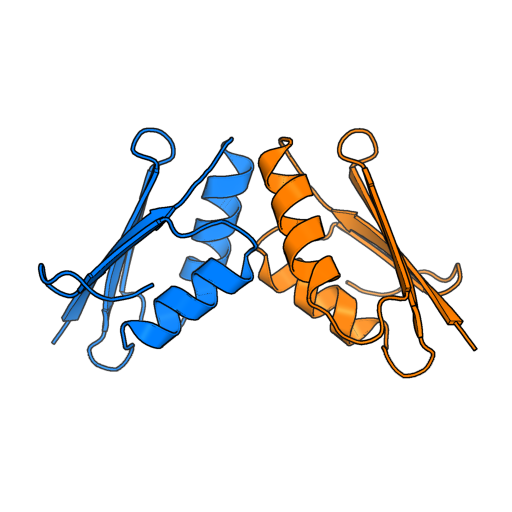46 ALA B CA 1
ATOM 926 C C . ALA B 1 46 ? 2.355 20.688 0.491 1 98.88 46 ALA B C 1
ATOM 928 O O . ALA B 1 46 ? 1.841 21.688 0.983 1 98.88 46 ALA B O 1
ATOM 929 N N . ALA B 1 47 ? 3.01 20.656 -0.665 1 98.88 47 ALA B N 1
ATOM 930 C CA . ALA B 1 47 ? 2.953 21.828 -1.55 1 98.88 47 ALA B CA 1
ATOM 931 C C . ALA B 1 47 ? 1.515 22.141 -1.949 1 98.88 47 ALA B C 1
ATOM 933 O O . ALA B 1 47 ? 0.646 21.266 -1.908 1 98.88 47 ALA B O 1
ATOM 934 N N . ASP B 1 48 ? 1.277 23.406 -2.338 1 98.12 48 ASP B N 1
ATOM 935 C CA . ASP B 1 48 ? -0.056 23.859 -2.711 1 98.12 48 ASP B CA 1
ATOM 936 C C . ASP B 1 48 ? -0.635 23.016 -3.84 1 98.12 48 ASP B C 1
ATOM 938 O O . ASP B 1 48 ? -1.849 22.812 -3.912 1 98.12 48 ASP B O 1
ATOM 942 N N . SER B 1 49 ? 0.179 22.453 -4.637 1 98.25 49 SER B N 1
ATOM 943 C CA . SER B 1 49 ? -0.234 21.719 -5.824 1 98.25 49 SER B CA 1
ATOM 944 C C . SER B 1 49 ? -0.653 20.297 -5.469 1 98.25 49 SER B C 1
ATOM 946 O O . SER B 1 49 ? -1.272 19.594 -6.277 1 98.25 49 SER B O 1
ATOM 948 N N . LEU B 1 50 ? -0.297 19.828 -4.316 1 98.75 50 LEU B N 1
ATOM 949 C CA . LEU B 1 50 ? -0.64 18.484 -3.877 1 98.75 50 LEU B CA 1
ATOM 950 C C . LEU B 1 50 ? -1.882 18.5 -2.992 1 98.75 50 LEU B C 1
ATOM 952 O O . LEU B 1 50 ? -1.809 18.875 -1.819 1 98.75 50 LEU B O 1
ATOM 956 N N . ASP B 1 51 ? -2.971 18.016 -3.502 1 98.62 51 ASP B N 1
ATOM 957 C CA . ASP B 1 51 ? -4.227 18.188 -2.775 1 98.62 51 ASP B CA 1
ATOM 958 C C . ASP B 1 51 ? -4.461 17.016 -1.809 1 98.62 51 ASP B C 1
ATOM 960 O O . ASP B 1 51 ? -3.797 15.984 -1.897 1 98.62 51 ASP B O 1
ATOM 964 N N . TYR B 1 52 ? -5.379 17.156 -0.933 1 98.94 52 TYR B N 1
ATOM 965 C CA . TYR B 1 52 ? -5.742 16.25 0.143 1 98.94 52 TYR B CA 1
ATOM 966 C C . TYR B 1 52 ? -6.16 14.891 -0.412 1 98.94 52 TYR B C 1
ATOM 968 O O . TYR B 1 52 ? -5.703 13.844 0.066 1 98.94 52 TYR B O 1
ATOM 976 N N . ALA B 1 53 ? -6.996 14.852 -1.388 1 98.88 53 ALA B N 1
ATOM 977 C CA . ALA B 1 53 ? -7.559 13.625 -1.947 1 98.88 53 ALA B CA 1
ATOM 978 C C . ALA B 1 53 ? -6.465 12.742 -2.543 1 98.88 53 ALA B C 1
ATOM 980 O O . ALA B 1 53 ? -6.52 11.516 -2.428 1 98.88 53 ALA B O 1
ATOM 981 N N . THR B 1 54 ? -5.504 13.336 -3.139 1 98.88 54 THR B N 1
ATOM 982 C CA . THR B 1 54 ? -4.406 12.586 -3.738 1 98.88 54 THR B CA 1
ATOM 983 C C . THR B 1 54 ? -3.596 11.867 -2.668 1 98.88 54 THR B C 1
ATOM 985 O O . THR B 1 54 ? -3.27 10.688 -2.818 1 98.88 54 THR B O 1
ATOM 988 N N . VAL B 1 55 ? -3.262 12.539 -1.524 1 98.94 55 VAL B N 1
ATOM 989 C CA . VAL B 1 55 ? -2.482 11.938 -0.448 1 98.94 55 VAL B CA 1
ATOM 990 C C . VAL B 1 55 ? -3.283 10.82 0.21 1 98.94 55 VAL B C 1
ATOM 992 O O . VAL B 1 55 ? -2.752 9.742 0.475 1 98.94 55 VAL B O 1
ATOM 995 N N . LEU B 1 56 ? -4.559 11.109 0.393 1 98.94 56 LEU B N 1
ATOM 996 C CA . LEU B 1 56 ? -5.438 10.094 0.964 1 98.94 56 LEU B CA 1
ATOM 997 C C . LEU B 1 56 ? -5.438 8.836 0.108 1 98.94 56 LEU B C 1
ATOM 999 O O . LEU B 1 56 ? -5.262 7.727 0.625 1 98.94 56 LEU B O 1
ATOM 1003 N N . GLU B 1 57 ? -5.609 9.039 -1.169 1 98.56 57 GLU B N 1
ATOM 1004 C CA . GLU B 1 57 ? -5.656 7.898 -2.08 1 98.56 57 GLU B CA 1
ATOM 1005 C C . GLU B 1 57 ? -4.34 7.121 -2.057 1 98.56 57 GLU B C 1
ATOM 1007 O O . GLU B 1 57 ? -4.344 5.887 -2.059 1 98.56 57 GLU B O 1
ATOM 1012 N N . LYS B 1 58 ? -3.199 7.848 -2.01 1 98.56 58 LYS B N 1
ATOM 1013 C CA . LYS B 1 58 ? -1.889 7.203 -1.982 1 98.56 58 LYS B CA 1
ATOM 1014 C C . LYS B 1 58 ? -1.725 6.344 -0.733 1 98.56 58 LYS B C 1
ATOM 1016 O O . LYS B 1 58 ? -1.188 5.234 -0.801 1 98.56 58 LYS B O 1
ATOM 1021 N N . ILE B 1 59 ? -2.229 6.824 0.321 1 98.81 59 ILE B N 1
ATOM 1022 C CA . ILE B 1 59 ? -2.117 6.074 1.569 1 98.81 59 ILE B CA 1
ATOM 1023 C C . ILE B 1 59 ? -3.074 4.887 1.544 1 98.81 59 ILE B C 1
ATOM 1025 O O . ILE B 1 59 ? -2.705 3.777 1.938 1 98.81 59 ILE B O 1
ATOM 1029 N N . LYS B 1 60 ? -4.258 5.07 1.011 1 98.5 60 LYS B N 1
ATOM 1030 C CA . LYS B 1 60 ? -5.223 3.977 0.935 1 98.5 60 LYS B CA 1
ATOM 1031 C C . LYS B 1 60 ? -4.711 2.859 0.029 1 98.5 60 LYS B C 1
ATOM 1033 O O . LYS B 1 60 ? -4.984 1.682 0.275 1 98.5 60 LYS B O 1
ATOM 1038 N N . LYS B 1 61 ? -3.977 3.275 -0.922 1 97.88 61 LYS B N 1
ATOM 1039 C CA . LYS B 1 61 ? -3.455 2.301 -1.875 1 97.88 61 LYS B CA 1
ATOM 1040 C C . LYS B 1 61 ? -2.453 1.363 -1.209 1 97.88 61 LYS B C 1
ATOM 1042 O O . LYS B 1 61 ? -2.154 0.289 -1.735 1 97.88 61 LYS B O 1
ATOM 1047 N N . THR B 1 62 ? -1.929 1.726 -0.042 1 98.25 62 THR B N 1
ATOM 1048 C CA . THR B 1 62 ? -1.039 0.834 0.694 1 98.25 62 THR B CA 1
ATOM 1049 C C . THR B 1 62 ? -1.814 -0.341 1.281 1 98.25 62 THR B C 1
ATOM 1051 O O . THR B 1 62 ? -1.219 -1.307 1.762 1 98.25 62 THR B O 1
ATOM 1054 N N . GLY B 1 63 ? -3.158 -0.251 1.267 1 98.12 63 GLY B N 1
ATOM 1055 C CA . GLY B 1 63 ? -3.986 -1.307 1.828 1 98.12 63 GLY B CA 1
ATOM 1056 C C . GLY B 1 63 ? -4.301 -1.1 3.299 1 98.12 63 GLY B C 1
ATOM 1057 O O . GLY B 1 63 ? -5.055 -1.873 3.893 1 98.12 63 GLY B O 1
ATOM 1058 N N . LYS B 1 64 ? -3.805 -0.076 3.875 1 98.06 64 LYS B N 1
ATOM 1059 C CA . LYS B 1 64 ? -4.062 0.217 5.281 1 98.06 64 LYS B CA 1
ATOM 1060 C C . LYS B 1 64 ? -5.371 0.982 5.453 1 98.06 64 LYS B C 1
ATOM 1062 O O . LYS B 1 64 ? -5.781 1.729 4.562 1 98.06 64 LYS B O 1
ATOM 1067 N N . THR B 1 65 ? -5.988 0.739 6.562 1 98.31 65 THR B N 1
ATOM 1068 C CA . THR B 1 65 ? -7.238 1.421 6.879 1 98.31 65 THR B CA 1
ATOM 1069 C C . THR B 1 65 ? -6.969 2.844 7.359 1 98.31 65 THR B C 1
ATOM 1071 O O . THR B 1 65 ? -6.188 3.055 8.289 1 98.31 65 THR B O 1
ATOM 1074 N N . VAL B 1 66 ? -7.504 3.807 6.648 1 98.81 66 VAL B N 1
ATOM 1075 C CA . VAL B 1 66 ? -7.488 5.191 7.102 1 98.81 66 VAL B CA 1
ATOM 1076 C C . VAL B 1 66 ? -8.766 5.5 7.871 1 98.81 66 VAL B C 1
ATOM 1078 O O . VAL B 1 66 ? -9.867 5.414 7.32 1 98.81 66 VAL B O 1
ATOM 1081 N N . LYS B 1 67 ? -8.602 5.812 9.109 1 98.88 67 LYS B N 1
ATOM 1082 C CA . LYS B 1 67 ? -9.75 5.953 10.008 1 98.88 67 LYS B CA 1
ATOM 1083 C C . LYS B 1 67 ? -10.328 7.359 9.938 1 98.88 67 LYS B C 1
ATOM 1085 O O . LYS B 1 67 ? -11.539 7.543 10.055 1 98.88 67 LYS B O 1
ATOM 1090 N N . SER B 1 68 ? -9.484 8.414 9.844 1 98.94 68 SER B N 1
ATOM 1091 C CA . SER B 1 68 ? -9.906 9.805 9.742 1 98.94 68 SER B CA 1
ATOM 1092 C C . SER B 1 68 ? -8.82 10.672 9.117 1 98.94 68 SER B C 1
ATOM 1094 O O . SER B 1 68 ? -7.676 10.227 8.969 1 98.94 68 SER B O 1
ATOM 1096 N N . GLY B 1 69 ? -9.258 11.836 8.703 1 98.94 69 GLY B N 1
ATOM 1097 C CA . GLY B 1 69 ? -8.32 12.758 8.086 1 98.94 69 GLY B CA 1
ATOM 1098 C C . GLY B 1 69 ? -8.672 14.211 8.312 1 98.94 69 GLY B C 1
ATOM 1099 O O . GLY B 1 69 ? -9.828 14.539 8.586 1 98.94 69 GLY B O 1
ATOM 1100 N N . GLU B 1 70 ? -7.66 15.031 8.266 1 98.94 70 GLU B N 1
ATOM 1101 C CA . GLU B 1 70 ? -7.777 16.484 8.375 1 98.94 70 GLU B CA 1
ATOM 1102 C C . GLU B 1 70 ? -6.91 17.188 7.344 1 98.94 70 GLU B C 1
ATOM 1104 O O . GLU B 1 70 ? -5.809 16.734 7.027 1 98.94 70 GLU B O 1
ATOM 1109 N N . ALA B 1 71 ? -7.453 18.312 6.875 1 98.88 71 ALA B N 1
ATOM 1110 C CA . ALA B 1 71 ? -6.68 19.234 6.047 1 98.88 71 ALA B CA 1
ATOM 1111 C C . ALA B 1 71 ? -6.652 20.625 6.66 1 98.88 71 ALA B C 1
ATOM 1113 O O . ALA B 1 71 ? -7.703 21.234 6.867 1 98.88 71 ALA B O 1
ATOM 1114 N N . ASP B 1 72 ? -5.426 21.047 6.949 1 98.69 72 ASP B N 1
ATOM 1115 C CA . ASP B 1 72 ? -5.254 22.391 7.523 1 98.69 72 ASP B CA 1
ATOM 1116 C C . ASP B 1 72 ? -6.191 22.594 8.711 1 98.69 72 ASP B C 1
ATOM 1118 O O . ASP B 1 72 ? -6.824 23.641 8.836 1 98.69 72 ASP B O 1
ATOM 1122 N N . GLY B 1 73 ? -6.281 21.547 9.469 1 98.56 73 GLY B N 1
ATOM 1123 C CA . GLY B 1 73 ? -7.004 21.625 10.727 1 98.56 73 GLY B CA 1
ATOM 1124 C C . GLY B 1 73 ? -8.492 21.375 10.578 1 98.56 73 GLY B C 1
ATOM 1125 O O . GLY B 1 73 ? -9.227 21.375 11.562 1 98.56 73 GLY B O 1
ATOM 1126 N N . GLU B 1 74 ? -8.953 21.125 9.391 1 98.75 74 GLU B N 1
ATOM 1127 C CA . GLU B 1 74 ? -10.367 20.875 9.164 1 98.75 74 GLU B CA 1
ATOM 1128 C C . GLU B 1 74 ? -10.617 19.406 8.836 1 98.75 74 GLU B C 1
ATOM 1130 O O . GLU B 1 74 ? -9.953 18.828 7.969 1 98.75 74 GLU B O 1
ATOM 1135 N N . VAL B 1 75 ? -11.656 18.859 9.523 1 98.69 75 VAL B N 1
ATOM 1136 C CA . VAL B 1 75 ? -12 17.453 9.32 1 98.69 75 VAL B CA 1
ATOM 1137 C C . VAL B 1 75 ? -12.461 17.234 7.883 1 98.69 75 VAL B C 1
ATOM 1139 O O . VAL B 1 75 ? -13.258 18.016 7.355 1 98.69 75 VAL B O 1
ATOM 1142 N N . LYS B 1 76 ? -11.836 16.203 7.285 1 98.81 76 LYS B N 1
ATOM 1143 C CA . LYS B 1 76 ? -12.211 15.859 5.918 1 98.81 76 LYS B CA 1
ATOM 1144 C C . LYS B 1 76 ? -12.688 14.414 5.832 1 98.81 76 LYS B C 1
ATOM 1146 O O . LYS B 1 76 ? -12.344 13.586 6.68 1 98.81 76 LYS B O 1
ATOM 1151 N N . GLU B 1 77 ? -13.461 14.117 4.891 1 98.12 77 GLU B N 1
ATOM 1152 C CA . GLU B 1 77 ? -13.922 12.758 4.652 1 98.12 77 GLU B CA 1
ATOM 1153 C C . GLU B 1 77 ? -12.773 11.852 4.203 1 98.12 77 GLU B C 1
ATOM 1155 O O . GLU B 1 77 ? -11.914 12.281 3.432 1 98.12 77 GLU B O 1
ATOM 1160 N N . VAL B 1 78 ? -12.875 10.578 4.652 1 97.88 78 VAL B N 1
ATOM 1161 C CA . VAL B 1 78 ? -11.883 9.594 4.223 1 97.88 78 VAL B CA 1
ATOM 1162 C C . VAL B 1 78 ? -12.555 8.516 3.377 1 97.88 78 VAL B C 1
ATOM 1164 O O . VAL B 1 78 ? -13.75 8.266 3.516 1 97.88 78 VAL B O 1
#

InterPro domains:
  IPR006121 Heavy metal-associated domain, HMA [PF00403] (7-64)
  IPR006121 Heavy metal-associated domain, HMA [PS50846] (2-67)
  IPR006121 Heavy metal-associated domain, HMA [cd00371] (11-67)
  IPR017969 Heavy-metal-associated, conserved site [PS01047] (8-37)
  IPR036163 Heavy metal-associated domain superfamily [SSF55008] (2-71)
  IPR051881 Copper transport ATOX1-like [PTHR46365] (3-69)

Sequence (156 aa):
MTHTYKFNVAMSCGGCSGAIERVLKKLEGVESYNVSLENQTAEIVAADSLDYATVLEKIKKTGKTVKSGEADGEVKEVMTHTYKFNVAMSCG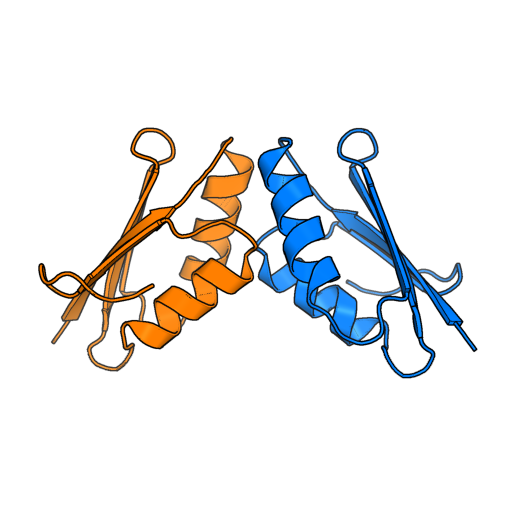GCSGAIERVLKKLEGVESYNVSLENQTAEIVAADSLDYATVLEKIKKTGKTVKSGEADGEVKEV

Radius of gyration: 16.27 Å; Cα contacts (8 Å, |Δi|>4): 335; chains: 2; bounding box: 26×49×37 Å

Secondary structure (DSSP, 8-state):
-EEEEEEEE---SHHHHHHHHHHHHTSTTEEEEEEETTTTEEEEEEETTS-HHHHHHHHHTTTPPEEEEEETTEEE--/-EEEEEEEE---SHHHHHHHHHHHHTSTTEEEEEEETTTTEEEEEEETTS-HHHHHHHHHTTTPPEEEEEETTEEE--

Solvent-accessible surface area (backbone atoms only — not comparable to full-atom values): 8312 Å² total; per-residue (Å²): 109,73,41,42,37,40,33,36,37,67,56,73,43,70,50,40,45,48,10,54,50,50,46,50,73,69,38,81,43,55,74,45,73,50,74,34,65,91,74,25,31,42,36,34,36,21,32,65,87,41,54,68,67,59,56,50,51,54,48,44,48,24,28,42,54,66,78,41,33,28,48,72,86,38,82,43,89,116,108,73,42,42,37,39,32,34,37,67,55,74,42,69,50,40,46,47,10,54,49,50,47,50,72,69,39,81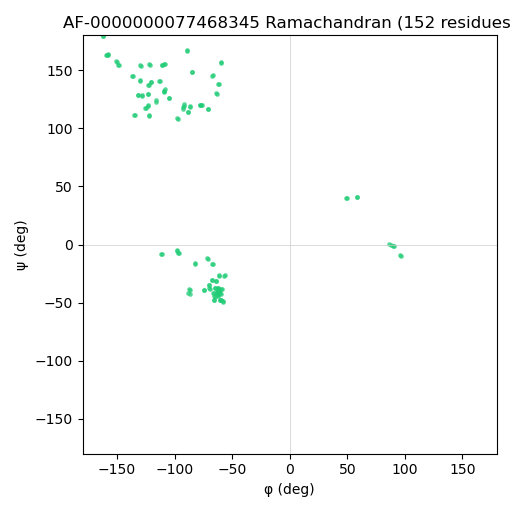,46,55,74,47,74,50,73,34,66,89,76,25,30,40,36,34,38,22,32,65,87,41,54,69,68,60,55,52,49,54,50,44,48,25,28,41,54,66,77,41,33,29,48,71,86,36,82,42,89,113

Organism: Curvularia clavata (NCBI:txid95742)

Nearest PDB structures (foldseek):
  6fp6-assembly8_P  TM=8.789E-01  e=3.262E-05  Homo sapiens
  1fvs-assembly1_A  TM=9.137E-01  e=1.013E-04  Saccharomyces cerevisiae
  1fvq-assembly1_A  TM=8.339E-01  e=3.144E-04  Saccharomyces cerevisiae
  6ff1-assembly1_A  TM=8.905E-01  e=1.337E-03  Staphylococcus aureus subsp. aureus NCTC 8325
  6r8k-assembly1_B  TM=7.273E-01  e=6.690E-04  Oryza sativa Japonica Group

Foldseek 3Di:
DKKKKKWQWDDDDPVLQVLLVVLLVPDPFFPDWDGDNPRSMIMTIGHPVDDDVNSVVSSVVSVIDTDWMDMRRHTDDD/DKKKKKWQWDDDDPVLQVLLVVLLVPDPFFPDWDGDPPRSMIMTIGHPVDDDVNSVVSSVVSVIDTDWMDMRRHTDDD